Protein AF-A0A349VLD6-F1 (afdb_monomer)

Foldseek 3Di:
DWDFDDDDDDDDDDDDDPPPPPDDDDFFEFEAECDPLCPVPPHDHDPDDQVVLQVCLVVPGQAYEYEALALVRDPLVVNVVSCVVSVHYHGTYDQCNCCSPPNQDCPDPDPVSVVVSVVRVVSSVVSVVD

Sequence (130 aa):
MIAIFGHSSHSSPCCHDHALTRKPRMKSAITICLVPEAARGPFVFHEGLSASCQNAADAGFDAVEIFPPSAHEFPTKELKTLLEQTSLNLAAVGTGAGWLKRRLSLTDTDSDKRREAVQFISEIIDVADE

Structure (mmCIF, N/CA/C/O backbone):
data_AF-A0A349VLD6-F1
#
_entry.id   AF-A0A349VLD6-F1
#
loop_
_atom_site.group_PDB
_atom_site.id
_atom_site.type_symbol
_atom_site.label_atom_id
_atom_site.label_alt_id
_atom_site.label_comp_id
_atom_site.label_asym_id
_atom_site.label_entity_id
_atom_site.label_seq_id
_atom_site.pdbx_PDB_ins_code
_atom_site.Cartn_x
_atom_site.Cartn_y
_atom_site.Cartn_z
_atom_site.occupancy
_atom_site.B_iso_or_equiv
_atom_site.auth_seq_id
_atom_site.auth_comp_id
_atom_site.auth_asym_id
_atom_site.auth_atom_id
_atom_site.pdbx_PDB_model_num
ATOM 1 N N . MET A 1 1 ? -1.203 -3.588 -9.745 1.00 36.97 1 MET A N 1
ATOM 2 C CA . MET A 1 1 ? -1.932 -4.812 -9.357 1.00 36.97 1 MET A CA 1
ATOM 3 C C . MET A 1 1 ? -2.297 -4.623 -7.899 1.00 36.97 1 MET A C 1
ATOM 5 O O . MET A 1 1 ? -1.393 -4.348 -7.127 1.00 36.97 1 MET A O 1
ATOM 9 N N . ILE A 1 2 ? -3.588 -4.604 -7.574 1.00 33.16 2 ILE A N 1
ATOM 10 C CA . ILE A 1 2 ? -4.088 -4.386 -6.210 1.00 33.16 2 ILE A CA 1
ATOM 11 C C . ILE A 1 2 ? -4.305 -5.771 -5.587 1.00 33.16 2 ILE A C 1
ATOM 13 O O . ILE A 1 2 ? -5.020 -6.580 -6.177 1.00 33.16 2 ILE A O 1
ATOM 17 N N . ALA A 1 3 ? -3.656 -6.060 -4.457 1.00 33.41 3 ALA A N 1
ATOM 18 C CA . ALA A 1 3 ? -3.877 -7.280 -3.679 1.00 33.41 3 ALA A CA 1
ATOM 19 C C . ALA A 1 3 ? -4.943 -7.012 -2.603 1.00 33.41 3 ALA A C 1
ATOM 21 O O . ALA A 1 3 ? -4.871 -5.994 -1.920 1.00 33.41 3 ALA A O 1
ATOM 22 N N . ILE A 1 4 ? -5.940 -7.897 -2.492 1.00 36.97 4 ILE A N 1
ATOM 23 C CA . ILE A 1 4 ? -7.081 -7.796 -1.566 1.00 36.97 4 ILE A CA 1
ATOM 24 C C . ILE A 1 4 ? -6.983 -8.966 -0.577 1.00 36.97 4 ILE A C 1
ATOM 26 O O . ILE A 1 4 ? -6.948 -10.114 -1.019 1.00 36.97 4 ILE A O 1
ATOM 30 N N . PHE A 1 5 ? -6.983 -8.698 0.732 1.00 42.16 5 PHE A N 1
ATOM 31 C CA . PHE A 1 5 ? -6.920 -9.724 1.784 1.00 42.16 5 PHE A CA 1
ATOM 32 C C . PHE A 1 5 ? -8.239 -9.819 2.569 1.00 42.16 5 PHE A C 1
ATOM 34 O O . PHE A 1 5 ? -8.883 -8.813 2.863 1.00 42.16 5 PHE A O 1
ATOM 41 N N . GLY A 1 6 ? -8.651 -11.040 2.925 1.00 34.12 6 GLY A N 1
ATOM 42 C CA . GLY A 1 6 ? -9.815 -11.293 3.777 1.00 34.12 6 GLY A CA 1
ATOM 43 C C . GLY A 1 6 ? -9.641 -12.573 4.593 1.00 34.12 6 GLY A C 1
ATOM 44 O O . GLY A 1 6 ? -9.510 -13.649 4.020 1.00 34.12 6 GLY A O 1
ATOM 45 N N . HIS A 1 7 ? -9.666 -12.466 5.923 1.00 41.06 7 HIS A N 1
ATOM 46 C CA . HIS A 1 7 ? -9.658 -13.606 6.845 1.00 41.06 7 HIS A CA 1
ATOM 47 C C . HIS A 1 7 ? -10.998 -13.705 7.588 1.00 41.06 7 HIS A C 1
ATOM 49 O O . HIS A 1 7 ? -11.547 -12.700 8.037 1.00 41.06 7 HIS A O 1
ATOM 55 N N . SER A 1 8 ? -11.529 -14.923 7.728 1.00 38.47 8 SER A N 1
ATOM 56 C CA . SER A 1 8 ? -12.691 -15.215 8.578 1.00 38.47 8 SER A CA 1
ATOM 57 C C . SER A 1 8 ? -12.504 -16.554 9.297 1.00 38.47 8 SER A C 1
ATOM 59 O O . SER A 1 8 ? -12.142 -17.552 8.682 1.00 38.47 8 SER A O 1
ATOM 61 N N . SER A 1 9 ? -12.728 -16.565 10.612 1.00 41.12 9 SER A N 1
ATOM 62 C CA . SER A 1 9 ? -12.615 -17.734 11.495 1.00 41.12 9 SER A CA 1
ATOM 63 C C . SER A 1 9 ? -13.957 -18.014 12.180 1.00 41.12 9 SER A C 1
ATOM 65 O O . SER A 1 9 ? -14.556 -17.108 12.758 1.00 41.12 9 SER A O 1
ATOM 67 N N . HIS A 1 10 ? -14.426 -19.265 12.123 1.00 47.50 10 HIS A N 1
ATOM 68 C CA . HIS A 1 10 ? -15.719 -19.722 12.651 1.00 47.50 10 HIS A CA 1
ATOM 69 C C . HIS A 1 10 ? -15.609 -20.386 14.034 1.00 47.50 10 HIS A C 1
ATOM 71 O O . HIS A 1 10 ? -14.753 -21.239 14.248 1.00 47.50 10 HIS A O 1
ATOM 77 N N . SER A 1 11 ? -16.577 -20.107 14.915 1.00 41.47 11 SER A N 1
ATOM 78 C CA . SER A 1 11 ? -17.141 -21.077 15.874 1.00 41.47 11 SER A CA 1
ATOM 79 C C . SER A 1 11 ? -18.570 -20.664 16.302 1.00 41.47 11 SER A C 1
ATOM 81 O O . SER A 1 11 ? -18.948 -19.500 16.213 1.00 41.47 11 SER A O 1
ATOM 83 N N . SER A 1 12 ? -19.405 -21.643 16.659 1.00 49.66 12 SER A N 1
ATOM 84 C CA . SER A 1 12 ? -20.849 -21.597 17.014 1.00 49.66 12 SER A CA 1
ATOM 85 C C . SER A 1 12 ? -21.080 -22.599 18.175 1.00 49.66 12 SER A C 1
ATOM 87 O O . SER A 1 12 ? -20.174 -23.422 18.341 1.00 49.66 12 SER A O 1
ATOM 89 N N . PRO A 1 13 ? -22.214 -22.640 18.944 1.00 63.41 13 PRO A N 1
ATOM 90 C CA . PRO A 1 13 ? -23.599 -22.460 18.460 1.00 63.41 13 PRO A CA 1
ATOM 91 C C . PRO A 1 13 ? -24.712 -21.935 19.425 1.00 63.41 13 PRO A C 1
ATOM 93 O O . PRO A 1 13 ? -24.573 -21.880 20.640 1.00 63.41 13 PRO A O 1
ATOM 96 N N . CYS A 1 14 ? -25.883 -21.718 18.800 1.00 38.19 14 CYS A N 1
ATOM 97 C CA . CYS A 1 14 ? -27.271 -21.864 19.285 1.00 38.19 14 CYS A CA 1
ATOM 98 C C . CYS A 1 14 ? -27.914 -20.758 20.150 1.00 38.19 14 CYS A C 1
ATOM 100 O O . CYS A 1 14 ? -27.800 -20.772 21.367 1.00 38.19 14 CYS A O 1
ATOM 102 N N . CYS A 1 15 ? -28.720 -19.902 19.505 1.00 34.28 15 CYS A N 1
ATOM 103 C CA . CYS A 1 15 ? -30.086 -19.503 19.890 1.00 34.28 15 CYS A CA 1
ATOM 104 C C . CYS A 1 15 ? -30.755 -18.921 18.629 1.00 34.28 15 CYS A C 1
ATOM 106 O O . CYS A 1 15 ? -30.120 -18.178 17.885 1.00 34.28 15 CYS A O 1
ATOM 108 N N . HIS A 1 16 ? -31.994 -19.316 18.337 1.00 47.19 16 HIS A N 1
ATOM 109 C CA . HIS A 1 16 ? -32.712 -18.889 17.135 1.00 47.19 16 HIS A CA 1
ATOM 110 C C . HIS 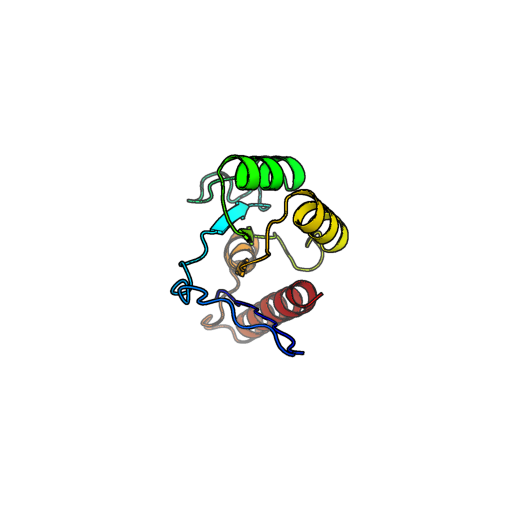A 1 16 ? -33.122 -17.418 17.255 1.00 47.19 16 HIS A C 1
ATOM 112 O O . HIS A 1 16 ? -34.073 -17.104 17.965 1.00 47.19 16 HIS A O 1
ATOM 118 N N . ASP A 1 17 ? -32.440 -16.546 16.521 1.00 45.91 17 ASP A N 1
ATOM 119 C CA . ASP A 1 17 ? -32.976 -15.254 16.116 1.00 45.91 17 ASP A CA 1
ATOM 120 C C . ASP A 1 17 ? -33.211 -15.326 14.605 1.0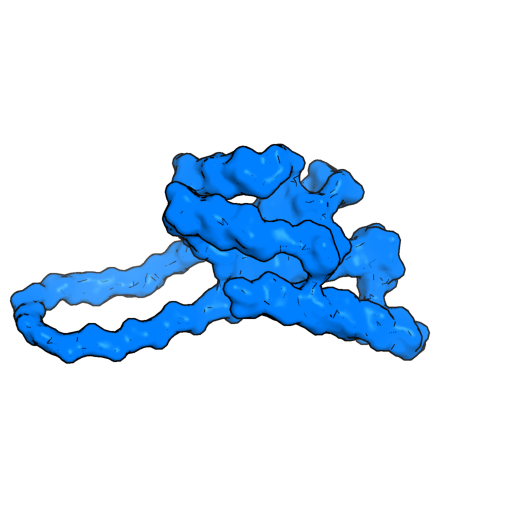0 45.91 17 ASP A C 1
ATOM 122 O O . ASP A 1 17 ? -32.356 -15.822 13.863 1.00 45.91 17 ASP A O 1
ATOM 126 N N . HIS A 1 18 ? -34.379 -14.889 14.138 1.00 45.06 18 HIS A N 1
ATOM 127 C CA . HIS A 1 18 ? -34.663 -14.740 12.709 1.00 45.06 18 HIS A CA 1
ATOM 128 C C . HIS A 1 18 ? -33.868 -13.525 12.206 1.00 45.06 18 HIS A C 1
ATOM 130 O O . HIS A 1 18 ? -34.411 -12.478 11.855 1.00 45.06 18 HIS A O 1
ATOM 136 N N . ALA A 1 19 ? -32.542 -13.656 12.206 1.00 49.66 19 ALA A N 1
ATOM 137 C CA . ALA A 1 19 ? -31.639 -12.700 11.621 1.00 49.66 19 ALA A CA 1
ATOM 138 C C . ALA A 1 19 ? -31.919 -12.717 10.124 1.00 49.66 19 ALA A C 1
ATOM 140 O O . ALA A 1 19 ? -31.536 -13.646 9.412 1.00 49.66 19 ALA A O 1
ATOM 141 N N . LEU A 1 20 ? -32.618 -11.683 9.651 1.00 52.97 20 LEU A N 1
ATOM 142 C CA . LEU A 1 20 ? -32.551 -11.245 8.266 1.00 52.97 20 LEU A CA 1
ATOM 143 C C . LEU A 1 20 ? -31.086 -11.370 7.858 1.00 52.97 20 LEU A C 1
ATOM 145 O O . LEU A 1 20 ? -30.252 -10.604 8.345 1.00 52.97 20 LEU A O 1
ATOM 149 N N . THR A 1 21 ? -30.755 -12.367 7.038 1.00 57.19 21 THR A N 1
ATOM 150 C CA . THR A 1 21 ? -29.413 -12.522 6.492 1.00 57.19 21 THR A CA 1
ATOM 151 C C . THR A 1 21 ? -29.169 -11.269 5.672 1.00 57.19 21 THR A C 1
ATOM 153 O O . THR A 1 21 ? -29.597 -11.178 4.519 1.00 57.19 21 THR A O 1
ATOM 156 N N . ARG A 1 22 ? -28.584 -10.241 6.302 1.00 59.75 22 ARG A N 1
ATOM 157 C CA . ARG A 1 22 ? -28.190 -9.012 5.633 1.00 59.75 22 ARG A CA 1
ATOM 158 C C . ARG A 1 22 ? -27.265 -9.470 4.526 1.00 59.75 22 ARG A C 1
ATOM 160 O O . ARG A 1 22 ? 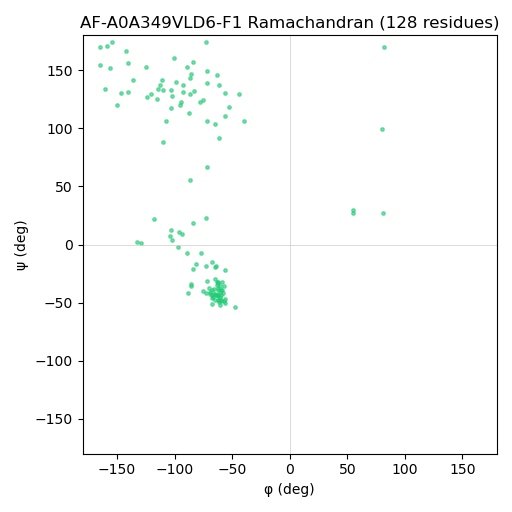-26.174 -9.967 4.792 1.00 59.75 22 ARG A O 1
ATOM 167 N N . LYS A 1 23 ? -27.738 -9.338 3.289 1.00 67.75 23 LYS A N 1
ATOM 168 C CA . LYS A 1 23 ? -26.911 -9.484 2.096 1.00 67.75 23 LYS A CA 1
ATOM 169 C C . LYS A 1 23 ? -25.604 -8.723 2.371 1.00 67.75 23 LYS A C 1
ATOM 171 O O . LYS A 1 23 ? -25.711 -7.580 2.837 1.00 67.75 23 LYS A O 1
ATOM 176 N N . PRO A 1 24 ? -24.414 -9.319 2.168 1.00 70.31 24 PRO A N 1
ATOM 177 C CA . PRO A 1 24 ? -23.165 -8.625 2.448 1.00 70.31 24 PRO A CA 1
ATOM 178 C C . PRO A 1 24 ? -23.186 -7.288 1.711 1.00 70.31 24 PRO A C 1
ATOM 180 O O . PRO A 1 24 ? -23.362 -7.256 0.491 1.00 70.31 24 PRO A O 1
ATOM 183 N N . ARG A 1 25 ? -23.123 -6.177 2.452 1.00 85.81 25 ARG A N 1
ATOM 184 C CA . ARG A 1 25 ? -23.041 -4.856 1.825 1.00 85.81 25 ARG A CA 1
ATOM 185 C C . ARG A 1 25 ? -21.644 -4.718 1.233 1.00 85.81 25 ARG A C 1
ATOM 187 O O . ARG A 1 25 ? -20.679 -5.154 1.859 1.00 85.81 25 ARG A O 1
ATOM 194 N N . MET A 1 26 ? -21.549 -4.142 0.033 1.00 93.25 26 MET A N 1
ATOM 195 C CA . MET A 1 26 ? -20.247 -3.774 -0.527 1.00 93.25 26 MET A CA 1
ATOM 196 C C . MET A 1 26 ? -19.545 -2.844 0.460 1.00 93.25 26 MET A C 1
ATOM 198 O O . MET A 1 26 ? -20.169 -1.888 0.924 1.00 93.25 26 MET A O 1
ATOM 202 N N . LYS A 1 27 ? -18.287 -3.155 0.783 1.00 95.62 27 LYS A N 1
ATOM 203 C CA . LYS A 1 27 ? -17.459 -2.338 1.669 1.00 95.62 27 LYS A CA 1
ATOM 204 C C . LYS A 1 27 ? -16.821 -1.204 0.874 1.00 95.62 27 LYS A C 1
ATOM 206 O O . LYS A 1 27 ? -16.282 -1.456 -0.205 1.00 95.62 27 LYS A O 1
ATOM 211 N N . SER A 1 28 ? -16.899 0.018 1.381 1.00 97.00 28 SER A N 1
ATOM 212 C CA . SER A 1 28 ? -16.265 1.185 0.772 1.00 97.00 28 SER A CA 1
ATOM 213 C C . SER A 1 28 ? -14.812 1.317 1.234 1.00 97.00 28 SER A C 1
ATOM 215 O O . SER A 1 28 ? -14.467 0.973 2.364 1.00 97.00 28 SER A O 1
ATOM 217 N N . ALA A 1 29 ? -13.950 1.826 0.354 1.00 97.19 29 ALA A N 1
ATOM 218 C CA . ALA A 1 29 ? -12.566 2.137 0.683 1.00 97.19 29 ALA A CA 1
ATOM 219 C C . ALA A 1 29 ? -12.124 3.440 0.016 1.00 97.19 29 ALA A C 1
ATOM 221 O O . ALA A 1 29 ? -12.681 3.836 -1.011 1.00 97.19 29 ALA A O 1
ATOM 222 N N . ILE A 1 30 ? -11.115 4.081 0.599 1.00 96.06 30 ILE A N 1
ATOM 223 C CA . ILE A 1 30 ? -10.532 5.327 0.100 1.00 96.06 30 ILE A CA 1
ATOM 224 C C . ILE A 1 30 ? -9.005 5.281 0.152 1.00 96.06 30 ILE A C 1
ATOM 226 O O . ILE A 1 30 ? -8.421 4.731 1.085 1.00 96.06 30 ILE A O 1
ATOM 230 N N . THR A 1 31 ? -8.352 5.848 -0.862 1.00 95.25 31 THR A N 1
ATOM 231 C CA . THR A 1 31 ? -6.894 5.792 -0.996 1.00 95.25 31 THR A CA 1
ATOM 232 C C . THR A 1 31 ? -6.196 6.918 -0.232 1.00 95.25 31 THR A C 1
ATOM 234 O O . THR A 1 31 ? -6.496 8.100 -0.431 1.00 95.25 31 THR A O 1
ATOM 237 N N . ILE A 1 32 ? -5.206 6.540 0.578 1.00 95.25 32 ILE A N 1
ATOM 238 C CA . ILE A 1 32 ? -4.257 7.419 1.264 1.00 95.25 32 ILE A CA 1
ATOM 239 C C . ILE A 1 32 ? -2.926 7.357 0.515 1.00 95.25 32 ILE A C 1
ATOM 241 O O . ILE A 1 32 ? -2.294 6.301 0.421 1.00 95.25 32 ILE A O 1
ATOM 245 N N . CYS A 1 33 ? -2.495 8.494 -0.026 1.00 94.19 33 CYS A N 1
ATOM 246 C CA . CYS A 1 33 ? -1.245 8.601 -0.761 1.00 94.19 33 CYS A CA 1
ATOM 247 C C . CYS A 1 33 ? -0.114 9.086 0.146 1.00 94.19 33 CYS A C 1
ATOM 249 O O . CYS A 1 33 ? -0.162 10.192 0.676 1.00 94.19 33 CYS A O 1
ATOM 251 N N . LEU A 1 34 ? 0.933 8.267 0.281 1.00 92.75 34 LEU A N 1
ATOM 252 C CA . LEU A 1 34 ? 2.144 8.591 1.044 1.00 92.75 34 LEU A CA 1
ATOM 253 C C . LEU A 1 34 ? 3.320 8.981 0.132 1.00 92.75 34 LEU A C 1
ATOM 255 O O . LEU A 1 34 ? 4.465 9.039 0.572 1.00 92.75 34 LEU A O 1
ATOM 259 N N . VAL A 1 35 ? 3.051 9.221 -1.155 1.00 90.00 35 VAL A N 1
ATOM 260 C CA . VAL A 1 35 ? 4.049 9.581 -2.170 1.00 90.00 35 VAL A CA 1
ATOM 261 C C . VAL A 1 35 ? 3.895 11.064 -2.524 1.00 90.00 35 VAL A C 1
ATOM 263 O O . VAL A 1 35 ? 2.946 11.413 -3.230 1.00 90.00 35 VAL A O 1
ATOM 266 N N . PRO A 1 36 ? 4.808 11.953 -2.087 1.00 84.75 36 PRO A N 1
ATOM 267 C CA . PRO A 1 36 ? 4.711 13.390 -2.359 1.00 84.75 36 PRO A CA 1
ATOM 268 C C . PRO A 1 36 ? 4.649 13.737 -3.853 1.00 84.75 36 PRO A C 1
ATOM 270 O O . PRO A 1 36 ? 3.924 14.642 -4.263 1.00 84.75 36 PRO A O 1
ATOM 273 N N . GLU A 1 37 ? 5.355 12.988 -4.702 1.00 82.44 37 GLU A N 1
ATOM 274 C CA . GLU A 1 37 ? 5.367 13.171 -6.159 1.00 8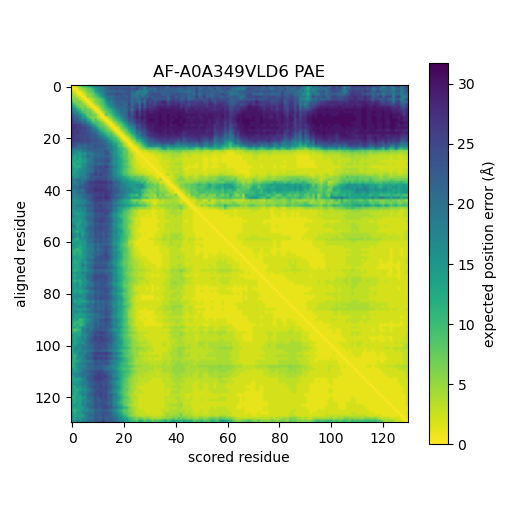2.44 37 GLU A CA 1
ATOM 275 C C . GLU A 1 37 ? 3.994 12.904 -6.799 1.00 82.44 37 GLU A C 1
ATOM 277 O O . GLU A 1 37 ? 3.716 13.363 -7.908 1.00 82.44 37 GLU A O 1
ATOM 282 N N . ALA A 1 38 ? 3.121 12.184 -6.092 1.00 81.19 38 ALA A N 1
ATOM 283 C CA . ALA A 1 38 ? 1.762 11.874 -6.503 1.00 81.19 38 ALA A CA 1
ATOM 284 C C . ALA A 1 38 ? 0.712 12.835 -5.916 1.00 81.19 38 ALA A C 1
ATOM 286 O O . ALA A 1 38 ? -0.481 12.597 -6.102 1.00 81.19 38 ALA A O 1
ATOM 287 N N . ALA A 1 39 ? 1.120 13.953 -5.299 1.00 71.38 39 ALA A N 1
ATOM 288 C CA . ALA A 1 39 ? 0.215 14.943 -4.699 1.00 71.38 39 ALA A CA 1
ATOM 289 C C . ALA A 1 39 ? -0.831 15.529 -5.670 1.00 71.38 39 ALA A C 1
ATOM 291 O O . ALA A 1 39 ? -1.866 16.037 -5.255 1.00 71.38 39 ALA A O 1
ATOM 292 N N . ARG A 1 40 ? -0.571 15.461 -6.983 1.00 71.62 40 ARG A N 1
ATOM 293 C CA . ARG A 1 40 ? -1.500 15.891 -8.047 1.00 71.62 40 ARG A CA 1
ATOM 294 C C . ARG A 1 40 ? -2.224 14.735 -8.744 1.00 71.62 40 ARG A C 1
ATOM 296 O O . ARG A 1 40 ? -2.908 14.961 -9.740 1.00 71.62 40 ARG A O 1
ATOM 303 N N . GLY A 1 41 ? -2.009 13.505 -8.286 1.00 70.12 41 GLY A N 1
ATOM 304 C CA . GLY A 1 41 ? -2.685 12.316 -8.790 1.00 70.12 41 GLY A CA 1
ATOM 305 C C . GLY A 1 41 ? -4.150 12.259 -8.344 1.00 70.12 41 GLY A C 1
ATOM 306 O O . GLY A 1 41 ? -4.577 13.071 -7.526 1.00 70.12 41 GLY A O 1
ATOM 307 N N . PRO A 1 42 ? -4.931 11.283 -8.834 1.00 71.81 42 PRO A N 1
ATOM 308 C CA . PRO A 1 42 ? -6.350 11.124 -8.497 1.00 71.81 42 PRO A CA 1
ATOM 309 C C . PRO A 1 42 ? -6.590 10.604 -7.061 1.00 71.81 42 PRO A C 1
ATOM 311 O O . PRO A 1 42 ? -7.627 10.008 -6.785 1.00 71.81 42 PRO A O 1
ATOM 314 N N . PHE A 1 43 ? -5.625 10.783 -6.156 1.00 73.94 43 PHE A N 1
ATOM 315 C CA . PHE A 1 43 ? -5.686 10.314 -4.775 1.00 73.94 43 PHE A CA 1
ATOM 316 C C . PHE A 1 43 ? -6.383 11.345 -3.889 1.00 73.94 43 PHE A C 1
ATOM 318 O O . PHE A 1 43 ? -6.200 12.549 -4.083 1.00 73.94 43 PHE A O 1
ATOM 325 N N . VAL A 1 44 ? -7.165 10.871 -2.916 1.00 74.31 44 VAL A N 1
ATOM 326 C CA . VAL A 1 44 ? -8.070 11.731 -2.139 1.00 74.31 44 VAL A CA 1
ATOM 327 C C . VAL A 1 44 ? -7.387 12.328 -0.910 1.00 74.31 44 VAL A C 1
ATOM 329 O O . VAL A 1 44 ? -7.560 13.515 -0.650 1.00 74.31 44 VAL A O 1
ATOM 332 N N . PHE A 1 45 ? -6.575 11.548 -0.188 1.00 85.62 45 PHE A N 1
ATOM 333 C CA . PHE A 1 45 ? -5.879 12.032 1.005 1.00 85.62 45 PHE A CA 1
ATOM 334 C C . PHE A 1 45 ? -4.357 12.076 0.840 1.00 85.62 45 PHE A C 1
ATOM 336 O O . PHE A 1 45 ? -3.743 11.107 0.390 1.00 85.62 45 PHE A O 1
ATOM 343 N N . HIS A 1 46 ? -3.771 13.205 1.256 1.00 84.56 46 HIS A N 1
ATOM 344 C CA . HIS A 1 46 ? -2.330 13.507 1.193 1.00 84.56 46 HIS A CA 1
ATOM 345 C C . HIS A 1 46 ? -1.779 14.080 2.512 1.00 84.56 46 HIS A C 1
ATOM 347 O O . HIS A 1 46 ? -0.605 14.427 2.594 1.00 84.56 46 HIS A O 1
ATOM 353 N N . 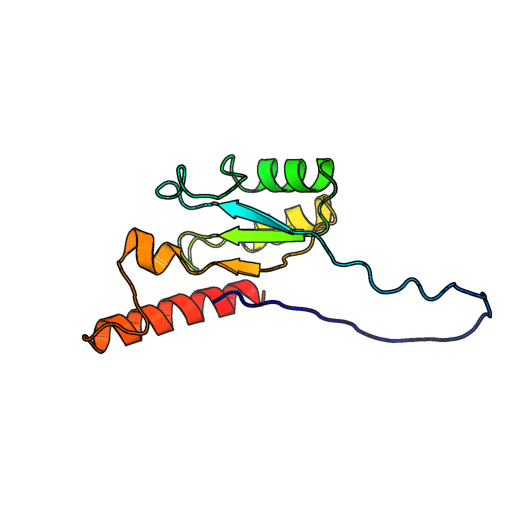GLU A 1 47 ? -2.608 14.192 3.555 1.00 80.81 47 GLU A N 1
ATOM 354 C CA . GLU A 1 47 ? -2.298 14.887 4.821 1.00 80.81 47 GLU A CA 1
ATOM 355 C C . GLU A 1 47 ? -1.520 14.011 5.826 1.00 80.81 47 GLU A C 1
ATOM 357 O O . GLU A 1 47 ? -1.477 14.292 7.022 1.00 80.81 47 GLU A O 1
ATOM 362 N N . GLY A 1 48 ? -0.899 12.929 5.347 1.00 89.06 48 GLY A N 1
ATOM 363 C CA . GLY A 1 48 ? -0.246 11.921 6.183 1.00 89.06 48 GLY A CA 1
ATOM 364 C C . GLY A 1 48 ? -1.220 10.888 6.752 1.00 89.06 48 GLY A C 1
ATOM 365 O O . GLY A 1 48 ? -2.438 11.009 6.630 1.00 89.06 48 GLY A O 1
ATOM 366 N N . LEU A 1 49 ? -0.679 9.826 7.348 1.00 94.62 49 LEU A N 1
ATOM 367 C CA . LEU A 1 49 ? -1.445 8.614 7.642 1.00 94.62 49 LEU A CA 1
ATOM 368 C C . LEU A 1 49 ? -2.532 8.822 8.707 1.00 94.62 49 LEU A C 1
ATOM 370 O O . LEU A 1 49 ? -3.692 8.506 8.462 1.00 94.62 49 LEU A O 1
ATOM 374 N N . SER A 1 50 ? -2.173 9.392 9.861 1.00 96.25 50 SER A N 1
ATOM 375 C CA . SER A 1 50 ? -3.095 9.565 10.992 1.00 96.25 50 SER A CA 1
ATOM 376 C C . SER A 1 50 ? -4.316 10.429 10.652 1.00 96.25 50 SER A C 1
ATOM 378 O O . SER A 1 50 ? -5.448 9.974 10.823 1.00 96.25 50 SER A O 1
ATOM 380 N N . ALA A 1 51 ? -4.101 11.631 10.101 1.00 95.94 51 ALA A N 1
ATOM 381 C CA . ALA A 1 51 ? -5.190 12.525 9.701 1.00 95.94 51 ALA A CA 1
ATOM 382 C C . ALA A 1 51 ? -6.082 11.884 8.628 1.00 95.94 51 ALA A C 1
ATOM 384 O O . ALA A 1 51 ? -7.305 11.951 8.708 1.00 95.94 51 ALA A O 1
ATOM 385 N N . SER A 1 52 ? -5.478 11.187 7.662 1.00 96.38 52 SER A N 1
ATOM 386 C CA . SER A 1 52 ? -6.221 10.530 6.586 1.00 96.38 52 SER A CA 1
ATOM 387 C C . SER A 1 52 ? -7.078 9.360 7.082 1.00 96.38 52 SER A C 1
ATOM 389 O O . SER A 1 52 ? -8.211 9.211 6.628 1.00 96.38 52 SER A O 1
ATOM 391 N N . CYS A 1 53 ? -6.586 8.554 8.032 1.00 97.75 53 CYS A N 1
ATOM 392 C CA . CYS A 1 53 ? -7.383 7.501 8.669 1.00 97.75 53 CYS A CA 1
ATOM 393 C C . CYS A 1 53 ? -8.556 8.091 9.462 1.00 97.75 53 CYS A C 1
ATOM 395 O O . CYS A 1 53 ? -9.677 7.602 9.338 1.00 97.75 53 CYS A O 1
ATOM 397 N N . GLN A 1 54 ? -8.333 9.167 10.224 1.00 97.88 54 GLN A N 1
ATOM 398 C CA . GLN A 1 54 ? -9.419 9.830 10.950 1.00 97.88 54 GLN A CA 1
ATOM 399 C C . GLN A 1 54 ? -10.478 10.380 9.986 1.00 97.88 54 GLN A C 1
ATOM 401 O O . GLN A 1 54 ? -11.659 10.082 10.137 1.00 97.88 54 GLN A O 1
ATOM 406 N N . ASN A 1 55 ? -10.053 11.086 8.934 1.00 96.94 55 ASN A N 1
ATOM 407 C CA . ASN A 1 55 ? -10.951 11.620 7.911 1.00 96.94 55 ASN A CA 1
ATOM 408 C C . ASN A 1 55 ? -11.749 10.509 7.201 1.00 96.94 55 ASN A C 1
ATOM 410 O O . ASN A 1 55 ? -12.930 10.689 6.904 1.00 96.94 55 ASN A O 1
ATOM 414 N N . ALA A 1 56 ? -11.128 9.356 6.925 1.00 97.44 56 ALA A N 1
ATOM 415 C CA . ALA A 1 56 ? -11.806 8.211 6.320 1.00 97.44 56 ALA A CA 1
ATOM 416 C C . ALA A 1 56 ? -12.884 7.621 7.247 1.00 97.44 56 ALA A C 1
ATOM 418 O O . ALA A 1 56 ? -13.990 7.321 6.790 1.00 97.44 56 ALA A O 1
ATOM 419 N N . ALA A 1 57 ? -12.587 7.492 8.541 1.00 97.81 57 ALA A N 1
ATOM 420 C CA . ALA A 1 57 ? -13.543 7.009 9.531 1.00 97.81 57 ALA A CA 1
ATOM 421 C C . ALA A 1 57 ? -14.709 7.987 9.726 1.00 97.81 57 ALA A C 1
ATOM 423 O O . ALA A 1 57 ? -15.868 7.574 9.684 1.00 97.81 57 ALA A O 1
ATOM 424 N N . ASP A 1 58 ? -14.417 9.285 9.841 1.00 97.44 58 ASP A N 1
ATOM 425 C CA . ASP A 1 58 ? -15.427 10.339 9.986 1.00 97.44 58 ASP A CA 1
ATOM 426 C C . ASP A 1 58 ? -16.357 10.416 8.762 1.00 97.44 58 ASP A C 1
ATOM 428 O O . ASP A 1 58 ? -17.553 10.683 8.890 1.00 97.44 58 ASP A O 1
ATOM 432 N N . ALA A 1 59 ? -15.828 10.126 7.569 1.00 96.81 59 ALA A N 1
ATOM 433 C CA . ALA A 1 59 ? -16.600 10.030 6.330 1.00 96.81 59 ALA A CA 1
ATOM 434 C C . ALA A 1 59 ? -17.402 8.716 6.191 1.00 96.81 59 ALA A C 1
ATOM 436 O O . ALA A 1 59 ? -18.210 8.592 5.267 1.00 96.81 59 ALA A O 1
ATOM 437 N N . GLY A 1 60 ? -17.211 7.746 7.091 1.00 96.94 60 GLY A N 1
ATOM 438 C CA . GLY A 1 60 ? -17.951 6.483 7.118 1.00 96.94 60 GLY A CA 1
ATOM 439 C C . GLY A 1 60 ? -17.444 5.415 6.146 1.00 96.94 60 GLY A C 1
ATOM 440 O O . GLY A 1 60 ? -18.240 4.583 5.699 1.00 96.94 60 GLY A O 1
ATOM 441 N N . PHE A 1 61 ? -16.156 5.433 5.787 1.00 97.62 61 PHE A N 1
ATOM 442 C CA . PHE A 1 61 ? -15.550 4.346 5.014 1.00 97.62 61 PHE A CA 1
ATOM 443 C C . P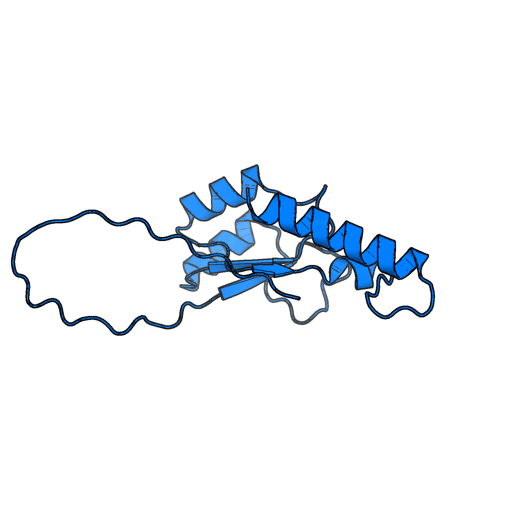HE A 1 61 ? -15.368 3.078 5.857 1.00 97.62 61 PHE A C 1
ATOM 445 O O . PHE A 1 61 ? -15.130 3.148 7.058 1.00 97.62 61 PHE A O 1
ATOM 452 N N . ASP A 1 62 ? -15.442 1.906 5.218 1.00 98.00 62 ASP A N 1
ATOM 453 C CA . ASP A 1 62 ? -15.179 0.623 5.888 1.00 98.00 62 ASP A CA 1
ATOM 454 C C . ASP A 1 62 ? -13.675 0.280 5.935 1.00 98.00 62 ASP A C 1
ATOM 456 O O . ASP A 1 62 ? -13.240 -0.585 6.709 1.00 98.00 62 ASP A O 1
ATOM 460 N N . ALA A 1 63 ? -12.884 0.882 5.042 1.00 97.94 63 ALA A N 1
ATOM 461 C CA . ALA A 1 63 ? -11.482 0.553 4.833 1.00 97.94 63 ALA A CA 1
ATOM 462 C C . ALA A 1 63 ? -10.687 1.680 4.154 1.00 97.94 63 ALA A C 1
ATOM 464 O O . ALA A 1 63 ? -11.244 2.641 3.623 1.00 97.94 63 ALA A O 1
ATOM 465 N N . VAL A 1 64 ? -9.368 1.512 4.107 1.00 97.50 64 VAL A N 1
ATOM 466 C CA . VAL A 1 64 ? -8.439 2.364 3.354 1.00 97.50 64 VAL A CA 1
ATOM 467 C C . VAL A 1 64 ? -7.584 1.537 2.398 1.00 97.50 64 VAL A C 1
ATOM 469 O O . VAL A 1 64 ? -7.318 0.357 2.629 1.00 97.50 64 VAL A O 1
ATOM 472 N N . GLU A 1 65 ? -7.145 2.166 1.315 1.00 96.62 65 GLU A N 1
ATOM 473 C CA . GLU A 1 65 ? -6.048 1.697 0.468 1.00 96.62 65 GLU A CA 1
ATOM 474 C C . GLU A 1 65 ? -4.808 2.535 0.780 1.00 96.62 65 GLU A C 1
ATOM 476 O O . GLU A 1 65 ? -4.889 3.763 0.810 1.00 96.62 65 GLU A O 1
ATOM 481 N N . ILE A 1 66 ? -3.654 1.898 0.975 1.00 96.12 66 ILE A N 1
ATOM 482 C CA . ILE A 1 66 ? -2.394 2.610 1.212 1.00 96.12 66 ILE A CA 1
ATOM 483 C C . ILE A 1 66 ? -1.557 2.606 -0.061 1.00 96.12 66 ILE A C 1
ATOM 485 O O . ILE A 1 66 ? -1.285 1.556 -0.639 1.00 96.12 66 ILE A O 1
ATOM 489 N N . PHE A 1 67 ? -1.106 3.782 -0.488 1.00 94.81 67 PHE A N 1
ATOM 490 C CA . PHE A 1 67 ? -0.170 3.936 -1.597 1.00 94.81 67 PHE A CA 1
ATOM 491 C C . PHE A 1 67 ? 1.200 4.394 -1.062 1.00 94.81 67 PHE A C 1
ATOM 493 O O . PHE A 1 67 ? 1.433 5.602 -0.932 1.00 94.81 67 PHE A O 1
ATOM 500 N N . PRO A 1 68 ? 2.089 3.452 -0.689 1.00 95.06 68 PRO A N 1
ATOM 501 C CA . PRO A 1 68 ? 3.392 3.753 -0.107 1.00 95.06 68 PRO A CA 1
ATOM 502 C C . PRO A 1 68 ? 4.466 4.050 -1.170 1.00 95.06 68 PRO A C 1
ATOM 504 O O . PRO A 1 68 ? 4.371 3.576 -2.305 1.00 95.06 68 PRO A O 1
ATOM 507 N N . PRO A 1 69 ? 5.538 4.778 -0.811 1.00 94.75 69 PRO A N 1
ATOM 508 C CA . PRO A 1 69 ? 6.670 5.008 -1.709 1.00 94.75 69 PRO A CA 1
ATOM 509 C C . PRO A 1 69 ? 7.550 3.766 -1.929 1.00 94.75 69 PRO A C 1
ATOM 511 O O . PRO A 1 69 ? 8.123 3.619 -3.012 1.00 94.75 69 PRO A O 1
ATOM 514 N N . SER A 1 70 ? 7.663 2.886 -0.932 1.00 96.50 70 SER A N 1
ATOM 515 C CA . SER A 1 70 ? 8.394 1.613 -0.976 1.00 96.50 70 SER A CA 1
ATOM 516 C C . SER A 1 70 ? 7.993 0.723 0.209 1.00 96.50 70 SER A C 1
ATOM 518 O O . SER A 1 70 ? 7.326 1.198 1.127 1.00 96.50 70 SER A O 1
ATOM 520 N N . ALA A 1 71 ? 8.410 -0.547 0.210 1.00 96.81 71 ALA A N 1
ATOM 521 C CA . ALA A 1 71 ? 8.176 -1.459 1.334 1.00 96.81 71 ALA A CA 1
ATOM 522 C C . ALA A 1 71 ? 8.926 -1.026 2.603 1.00 96.81 71 ALA A C 1
ATOM 524 O O . ALA A 1 71 ? 8.377 -1.062 3.696 1.00 96.81 71 ALA A O 1
ATOM 525 N N . HIS A 1 72 ? 10.155 -0.527 2.450 1.00 96.19 72 HIS A N 1
ATOM 526 C CA . HIS A 1 72 ? 10.954 -0.000 3.562 1.00 96.19 72 HIS A CA 1
ATOM 527 C C . HIS A 1 72 ? 10.299 1.215 4.241 1.00 96.19 72 HIS A C 1
ATOM 529 O O . HIS A 1 72 ? 10.470 1.445 5.434 1.00 96.19 72 HIS A O 1
ATOM 535 N N . GLU A 1 73 ? 9.566 2.017 3.475 1.00 95.00 73 GLU A N 1
ATOM 536 C CA . GLU A 1 73 ? 8.847 3.194 3.966 1.00 95.00 73 GLU A CA 1
ATOM 537 C C . GLU A 1 73 ? 7.381 2.873 4.322 1.00 95.00 73 GLU A C 1
ATOM 539 O O . GLU A 1 73 ? 6.597 3.790 4.575 1.00 95.00 73 GLU A O 1
ATOM 544 N N . PHE A 1 74 ? 6.984 1.594 4.325 1.00 96.12 74 PHE A N 1
ATOM 545 C CA . PHE A 1 74 ? 5.632 1.185 4.690 1.00 96.12 74 PHE A CA 1
ATOM 546 C C . PHE A 1 74 ? 5.438 1.265 6.217 1.00 96.12 74 PHE A C 1
ATOM 548 O O . PHE A 1 74 ? 6.200 0.662 6.975 1.00 96.12 74 PHE A O 1
ATOM 555 N N . PRO A 1 75 ? 4.429 2.000 6.714 1.00 94.94 75 PRO A N 1
ATOM 556 C CA . PRO A 1 75 ? 4.296 2.297 8.139 1.00 94.94 75 PRO A CA 1
ATOM 557 C C . PRO A 1 75 ? 3.543 1.196 8.912 1.00 94.94 75 PRO A C 1
ATOM 559 O O . PRO A 1 75 ? 2.564 1.497 9.589 1.00 94.94 75 PRO A O 1
ATOM 562 N N . THR A 1 76 ? 3.977 -0.072 8.854 1.00 95.38 76 THR A N 1
ATOM 563 C CA . THR A 1 76 ? 3.218 -1.240 9.373 1.00 95.38 76 THR A CA 1
ATOM 564 C C . THR A 1 76 ? 2.662 -1.040 10.790 1.00 95.38 76 THR A C 1
ATOM 566 O O . THR A 1 76 ? 1.464 -1.180 11.032 1.00 95.38 76 THR A O 1
ATOM 569 N N . LYS A 1 77 ? 3.523 -0.669 11.750 1.00 95.81 77 LYS A N 1
ATOM 570 C CA . LYS A 1 77 ? 3.140 -0.545 13.171 1.00 95.81 77 LYS A CA 1
ATOM 571 C C . LYS A 1 77 ? 2.159 0.599 13.425 1.00 95.81 77 LYS A C 1
ATOM 573 O O . LYS A 1 77 ? 1.210 0.447 14.196 1.00 95.81 77 LYS A O 1
ATOM 578 N N . GLU A 1 78 ? 2.414 1.748 12.804 1.00 96.75 78 GLU A N 1
ATOM 579 C CA . GLU A 1 78 ? 1.554 2.926 12.923 1.00 96.75 78 GLU A CA 1
ATOM 580 C C . GLU A 1 78 ? 0.201 2.659 12.257 1.00 96.75 78 GLU A C 1
ATOM 582 O O . GLU A 1 78 ? -0.836 2.883 12.875 1.00 96.75 78 GLU A O 1
ATOM 587 N N . LEU A 1 79 ? 0.211 2.091 11.046 1.00 97.38 79 LEU A N 1
ATOM 588 C CA . LEU A 1 79 ? -0.988 1.726 10.302 1.00 97.38 79 LEU A CA 1
ATOM 589 C C . LEU A 1 79 ? -1.877 0.787 11.113 1.00 97.38 79 LEU A C 1
ATOM 591 O O . LEU A 1 79 ? -3.051 1.085 11.293 1.00 97.38 79 LEU A O 1
ATOM 595 N N . LYS A 1 80 ? -1.319 -0.297 11.661 1.00 97.12 80 LYS A N 1
ATOM 596 C CA . LYS A 1 80 ? -2.076 -1.246 12.486 1.00 97.12 80 LYS A CA 1
ATOM 597 C C . LYS A 1 80 ? -2.765 -0.562 13.668 1.00 97.12 80 LYS A C 1
ATOM 599 O O . LYS A 1 80 ? -3.960 -0.747 13.877 1.00 97.12 80 LYS A O 1
ATOM 604 N N . THR A 1 81 ? -2.027 0.291 14.379 1.00 98.06 81 THR A N 1
ATOM 605 C CA . THR A 1 81 ? -2.555 1.055 15.519 1.00 98.06 81 THR A CA 1
ATOM 606 C C . THR A 1 81 ? -3.704 1.973 15.092 1.00 98.06 81 THR A C 1
ATOM 608 O O . THR A 1 81 ? -4.743 2.019 15.748 1.00 98.06 81 THR A O 1
ATOM 611 N N . LEU A 1 82 ? -3.547 2.691 13.977 1.00 98.19 82 LEU A N 1
ATOM 612 C CA . LEU A 1 82 ? -4.557 3.622 13.474 1.00 98.19 82 LEU A CA 1
ATOM 613 C C . LEU A 1 82 ? -5.807 2.902 12.963 1.00 98.19 82 LEU A C 1
ATOM 615 O O . LEU A 1 82 ? -6.914 3.361 13.234 1.00 98.19 82 LEU A O 1
ATOM 619 N N . LEU A 1 83 ? -5.654 1.780 12.255 1.00 98.12 83 LEU A N 1
ATOM 620 C CA . LEU A 1 83 ? -6.775 0.961 11.783 1.00 98.12 83 LEU A CA 1
ATOM 621 C C . LEU A 1 83 ? -7.619 0.451 12.958 1.00 98.12 83 LEU A C 1
ATOM 623 O O . LEU A 1 83 ? -8.842 0.571 12.931 1.00 98.12 83 LEU A O 1
ATOM 627 N N . GLU A 1 84 ? -6.973 -0.024 14.027 1.00 98.00 84 GLU A N 1
ATOM 628 C CA . GLU A 1 84 ? -7.652 -0.437 15.261 1.00 98.00 84 GLU A CA 1
ATOM 629 C C . GLU A 1 84 ? -8.394 0.734 15.926 1.00 98.00 84 GLU A C 1
ATOM 631 O O . GLU A 1 84 ? -9.574 0.612 16.258 1.00 98.00 84 GLU A O 1
ATOM 636 N N . GLN A 1 85 ? -7.741 1.891 16.074 1.00 98.19 85 GLN A N 1
ATOM 637 C CA . GLN A 1 85 ? -8.333 3.085 16.695 1.00 98.19 85 GLN A CA 1
ATOM 638 C C . GLN A 1 85 ? -9.534 3.640 15.921 1.00 98.19 85 GLN A C 1
ATOM 640 O O . GLN A 1 85 ? -10.483 4.139 16.522 1.00 98.19 85 GLN A O 1
ATOM 645 N N . THR A 1 86 ? -9.497 3.549 14.593 1.00 98.06 86 THR A N 1
ATOM 646 C CA . THR A 1 86 ? -10.524 4.100 13.697 1.00 98.06 86 THR A CA 1
ATOM 647 C C . THR A 1 86 ? -11.559 3.067 13.253 1.00 98.06 86 THR A C 1
ATOM 649 O O . THR A 1 86 ? -12.512 3.415 12.560 1.00 98.06 86 THR A O 1
ATOM 652 N N . SER A 1 87 ? -11.408 1.801 13.663 1.00 97.81 87 SER A N 1
ATOM 653 C CA . SER A 1 87 ? -12.229 0.669 13.200 1.00 97.81 87 SER A CA 1
ATOM 654 C C . SER A 1 87 ? -12.246 0.494 11.671 1.00 97.81 87 SER A C 1
ATOM 656 O O . SER A 1 87 ? -13.204 -0.045 11.111 1.00 97.81 87 SER A O 1
ATOM 658 N N . LEU A 1 88 ? -11.184 0.937 10.994 1.00 98.25 88 LEU A N 1
ATOM 659 C CA . LEU A 1 88 ? -10.985 0.779 9.555 1.00 98.25 88 LEU A CA 1
ATOM 660 C C . LEU A 1 88 ? -10.265 -0.538 9.248 1.00 98.25 88 LEU A C 1
ATOM 662 O O . LEU A 1 88 ? -9.471 -1.036 10.040 1.00 98.25 88 LEU A O 1
ATOM 666 N N . ASN A 1 89 ? -10.495 -1.083 8.054 1.00 97.69 89 ASN A N 1
ATOM 667 C CA . ASN A 1 89 ? -9.706 -2.197 7.521 1.00 97.69 89 ASN A CA 1
ATOM 668 C C . ASN A 1 89 ? -8.662 -1.708 6.504 1.00 97.69 89 ASN A C 1
ATOM 670 O O . ASN A 1 89 ? -8.827 -0.655 5.890 1.00 97.69 89 ASN A O 1
ATOM 674 N N . LEU A 1 90 ? -7.630 -2.512 6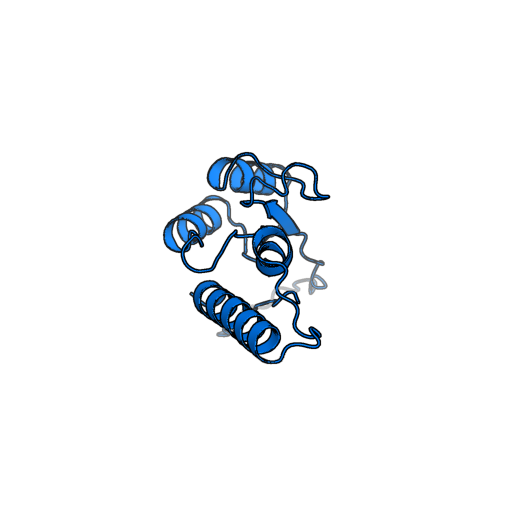.249 1.00 97.50 90 LEU A N 1
ATOM 675 C CA . LEU A 1 90 ? -6.777 -2.349 5.071 1.00 97.50 90 LEU A CA 1
ATOM 676 C C . LEU A 1 90 ? -7.392 -3.127 3.902 1.00 97.50 90 LEU A C 1
ATOM 678 O O . LEU A 1 90 ? -7.467 -4.352 3.942 1.00 97.50 90 LEU A O 1
ATOM 682 N N . ALA A 1 91 ? -7.864 -2.429 2.870 1.00 97.25 91 ALA A N 1
ATOM 683 C CA . ALA A 1 91 ? -8.453 -3.069 1.692 1.00 97.25 91 ALA A CA 1
ATOM 684 C C . ALA A 1 91 ? -7.401 -3.468 0.650 1.00 97.25 91 ALA A C 1
ATOM 686 O O . ALA A 1 91 ? -7.594 -4.448 -0.071 1.00 97.25 91 ALA A O 1
ATOM 687 N N . ALA A 1 92 ? -6.337 -2.669 0.534 1.00 96.88 92 ALA A N 1
ATOM 688 C CA . ALA A 1 92 ? -5.369 -2.762 -0.548 1.00 96.88 92 ALA A CA 1
ATOM 689 C C . ALA A 1 92 ? -4.072 -1.999 -0.247 1.00 96.88 92 ALA A C 1
ATOM 691 O O . ALA A 1 92 ? -4.082 -0.985 0.455 1.00 96.88 92 ALA A O 1
ATOM 692 N N . VAL A 1 93 ? -2.978 -2.440 -0.874 1.00 97.25 93 VAL A N 1
ATOM 693 C CA . VAL A 1 93 ? -1.717 -1.690 -0.957 1.00 97.25 93 VAL A CA 1
ATOM 694 C C . VAL A 1 93 ? -1.322 -1.509 -2.424 1.00 97.25 93 VAL A C 1
ATOM 696 O O . VAL A 1 93 ? -1.281 -2.467 -3.200 1.00 97.25 93 VAL A O 1
ATOM 699 N N . GLY A 1 94 ? -1.066 -0.266 -2.829 1.00 94.88 94 GLY A N 1
ATOM 700 C CA . GLY A 1 94 ? -0.760 0.093 -4.211 1.00 94.88 94 GLY A CA 1
ATOM 701 C C . GLY A 1 94 ? 0.741 0.110 -4.518 1.00 94.88 94 GLY A C 1
ATOM 702 O O . GLY A 1 94 ? 1.538 0.664 -3.776 1.00 94.88 94 GLY A O 1
ATOM 703 N N . THR A 1 95 ? 1.145 -0.435 -5.669 1.00 96.19 95 THR A N 1
ATOM 704 C CA . THR A 1 95 ? 2.566 -0.554 -6.077 1.00 96.19 95 THR A CA 1
ATOM 705 C C . THR A 1 95 ? 3.012 0.459 -7.137 1.00 96.19 95 THR A C 1
ATOM 707 O O . THR A 1 95 ? 4.126 0.394 -7.658 1.00 96.19 95 THR A O 1
ATOM 710 N N . GLY A 1 96 ? 2.157 1.426 -7.483 1.00 92.88 96 GLY A N 1
ATOM 711 C CA . GLY A 1 96 ? 2.422 2.386 -8.564 1.00 92.88 96 GLY A CA 1
ATOM 712 C C . GLY A 1 96 ? 3.617 3.316 -8.315 1.00 92.88 96 GLY A C 1
ATOM 713 O O . GLY A 1 96 ? 4.171 3.864 -9.271 1.00 92.88 96 GLY A O 1
ATOM 714 N N . ALA A 1 97 ? 4.062 3.463 -7.064 1.00 93.62 97 ALA A N 1
ATOM 715 C CA . ALA A 1 97 ? 5.236 4.258 -6.714 1.00 93.62 97 ALA A CA 1
ATOM 716 C C . ALA A 1 97 ? 6.515 3.771 -7.417 1.00 93.62 97 ALA A C 1
ATOM 718 O O . ALA A 1 97 ? 7.342 4.593 -7.816 1.00 93.62 97 ALA A O 1
ATOM 719 N N . GLY A 1 98 ? 6.640 2.462 -7.672 1.00 94.88 98 GLY A N 1
ATOM 720 C CA . GLY A 1 98 ? 7.758 1.900 -8.434 1.00 94.88 98 GLY A CA 1
ATOM 721 C C . GLY A 1 98 ? 7.864 2.493 -9.844 1.00 94.88 98 GLY A C 1
ATOM 722 O O . GLY A 1 98 ? 8.957 2.823 -10.310 1.00 94.88 98 GLY A O 1
ATOM 723 N N . TRP A 1 99 ? 6.729 2.729 -10.510 1.00 94.56 99 TRP A N 1
ATOM 724 C CA . TRP A 1 99 ? 6.717 3.398 -11.812 1.00 94.56 99 TRP A CA 1
ATOM 725 C C . TRP A 1 99 ? 6.958 4.908 -11.695 1.00 94.56 99 TRP A C 1
ATOM 727 O O . TRP A 1 99 ? 7.682 5.486 -12.509 1.00 94.56 99 TRP A O 1
ATOM 737 N N . LEU A 1 100 ? 6.374 5.564 -10.689 1.00 91.38 100 LEU A N 1
ATOM 738 C CA . LEU A 1 100 ? 6.514 7.012 -10.505 1.00 91.38 100 LEU A CA 1
ATOM 739 C C . LEU A 1 100 ? 7.957 7.423 -10.194 1.00 91.38 100 LEU A C 1
ATOM 741 O O . LEU A 1 100 ? 8.474 8.328 -10.845 1.00 91.38 100 LEU A O 1
ATOM 745 N N . LYS A 1 101 ? 8.605 6.735 -9.247 1.00 90.50 101 LYS A N 1
ATOM 746 C CA . LYS A 1 101 ? 9.941 7.090 -8.743 1.00 90.50 101 LYS A CA 1
ATOM 747 C C . LYS A 1 101 ? 11.068 6.504 -9.596 1.00 90.50 101 LYS A C 1
ATOM 749 O O . LYS A 1 101 ? 12.107 7.134 -9.753 1.00 90.50 101 LYS A O 1
ATOM 754 N N . ARG A 1 102 ? 10.878 5.294 -10.137 1.00 93.44 102 ARG A N 1
ATOM 755 C CA . ARG A 1 102 ? 11.951 4.500 -10.772 1.00 93.44 102 ARG A CA 1
ATOM 756 C C . ARG A 1 102 ? 11.618 3.979 -12.171 1.00 93.44 102 ARG A C 1
ATOM 758 O O . ARG A 1 102 ? 12.443 3.297 -12.767 1.00 93.44 102 ARG A O 1
ATOM 765 N N . ARG A 1 103 ? 10.430 4.288 -12.712 1.00 95.00 103 ARG A N 1
ATOM 766 C CA . ARG A 1 103 ? 9.951 3.782 -14.016 1.00 95.00 103 ARG A CA 1
ATOM 767 C C . ARG A 1 103 ? 9.970 2.252 -14.121 1.00 95.00 103 ARG A C 1
ATOM 769 O O . ARG A 1 103 ? 10.106 1.716 -15.217 1.00 95.00 103 ARG A O 1
ATOM 776 N N . LEU A 1 104 ? 9.796 1.557 -12.996 1.00 96.88 104 LEU A N 1
ATOM 777 C CA . LEU A 1 104 ? 9.689 0.101 -12.981 1.00 96.88 104 LEU A CA 1
ATOM 778 C C . LEU A 1 104 ? 8.475 -0.351 -13.798 1.00 96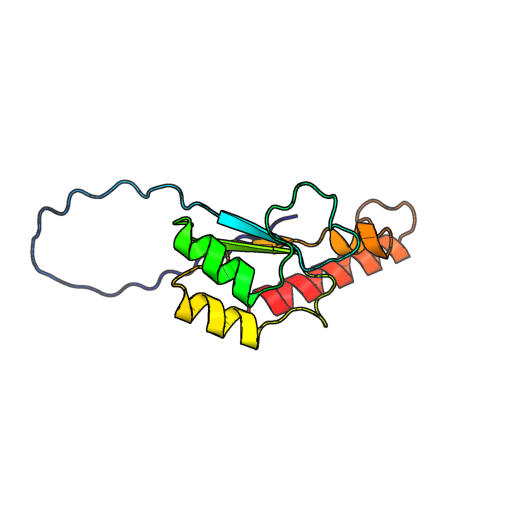.88 104 LEU A C 1
ATOM 780 O O . LEU A 1 104 ? 7.392 0.232 -13.699 1.00 96.88 104 LEU A O 1
ATOM 784 N N . SER A 1 105 ? 8.661 -1.398 -14.598 1.00 97.44 105 SER A N 1
ATOM 785 C CA . SER A 1 105 ? 7.612 -1.988 -15.423 1.00 97.44 105 SER A CA 1
ATOM 786 C C . SER A 1 105 ? 7.808 -3.495 -15.538 1.00 97.44 105 SER A C 1
ATOM 788 O O . SER A 1 105 ? 8.886 -3.971 -15.892 1.00 97.44 105 SER A O 1
ATOM 790 N N . LEU A 1 106 ? 6.737 -4.254 -15.291 1.00 98.19 106 LEU A N 1
ATOM 791 C CA . LEU A 1 106 ? 6.712 -5.708 -15.487 1.00 98.19 106 LEU A CA 1
ATOM 792 C C . LEU A 1 106 ? 6.808 -6.109 -16.966 1.00 98.19 106 LEU A C 1
ATOM 794 O O . LEU A 1 106 ? 7.080 -7.266 -17.272 1.00 98.19 106 LEU A O 1
ATOM 798 N N . THR A 1 107 ? 6.593 -5.165 -17.880 1.00 98.06 107 THR A N 1
ATOM 799 C CA . THR A 1 107 ? 6.629 -5.385 -19.330 1.00 98.06 107 THR A CA 1
ATOM 800 C C . THR A 1 107 ? 7.731 -4.569 -20.003 1.00 98.06 107 THR A C 1
ATOM 802 O O . THR A 1 107 ? 7.626 -4.270 -21.191 1.00 98.06 107 THR A O 1
ATOM 805 N N . ASP A 1 108 ? 8.764 -4.158 -19.260 1.00 98.25 108 ASP A N 1
ATOM 806 C CA . ASP A 1 108 ? 9.933 -3.504 -19.854 1.00 98.25 108 ASP A CA 1
ATOM 807 C C . ASP A 1 108 ? 10.657 -4.468 -20.809 1.00 98.25 108 ASP A C 1
ATOM 809 O O . ASP A 1 108 ? 10.697 -5.681 -20.577 1.00 98.25 108 ASP A O 1
ATOM 813 N N . THR A 1 109 ? 11.239 -3.939 -21.886 1.00 97.62 109 THR A N 1
ATOM 814 C CA . THR A 1 109 ? 12.082 -4.716 -22.805 1.00 97.62 109 THR A CA 1
ATOM 815 C C . THR A 1 109 ? 13.336 -5.240 -22.106 1.00 97.62 109 THR A C 1
ATOM 817 O O . THR A 1 109 ? 13.787 -6.348 -22.396 1.00 97.62 109 THR A O 1
ATOM 820 N N . ASP A 1 110 ? 13.854 -4.484 -21.138 1.00 97.81 110 ASP A N 1
ATOM 821 C CA . ASP A 1 110 ? 14.999 -4.850 -20.312 1.00 97.81 110 ASP A CA 1
ATOM 822 C C . ASP A 1 110 ? 14.596 -5.857 -19.219 1.00 97.81 110 ASP A C 1
ATOM 824 O O . ASP A 1 110 ? 13.712 -5.606 -18.394 1.00 97.81 110 ASP A O 1
ATOM 828 N N . SER A 1 111 ? 15.247 -7.024 -19.203 1.00 98.06 111 SER A N 1
ATOM 829 C CA . SER A 1 111 ? 14.995 -8.069 -18.208 1.00 98.06 111 SER A CA 1
ATOM 830 C C . SER A 1 111 ? 15.358 -7.667 -16.786 1.00 98.06 111 SER A C 1
ATOM 832 O O . SER A 1 111 ? 14.726 -8.157 -15.848 1.00 98.06 111 SER A O 1
ATOM 834 N N . ASP A 1 112 ? 16.343 -6.792 -16.613 1.00 97.31 112 ASP A N 1
ATOM 835 C CA . ASP A 1 112 ? 16.796 -6.369 -15.293 1.00 97.31 112 ASP A CA 1
ATOM 836 C C . ASP A 1 112 ? 15.762 -5.452 -14.646 1.00 97.31 112 ASP A C 1
ATOM 838 O O . ASP A 1 112 ? 15.366 -5.680 -13.504 1.00 97.31 112 ASP A O 1
ATOM 842 N N . LYS A 1 113 ? 15.180 -4.534 -15.421 1.00 96.88 113 LYS A N 1
ATOM 843 C CA . LYS A 1 113 ? 14.055 -3.708 -14.961 1.00 96.88 113 LYS A CA 1
ATOM 844 C C . LYS A 1 113 ? 12.816 -4.521 -14.611 1.00 96.88 113 LYS A C 1
ATOM 846 O O . LYS A 1 113 ? 12.138 -4.201 -13.634 1.00 96.88 113 LYS A O 1
ATOM 851 N N . ARG A 1 114 ? 12.514 -5.584 -15.368 1.00 98.44 114 ARG A N 1
ATOM 852 C CA . ARG A 1 114 ? 11.416 -6.499 -15.007 1.00 98.44 114 ARG A CA 1
ATOM 853 C C . ARG A 1 114 ? 11.696 -7.193 -13.677 1.00 98.44 114 ARG A C 1
ATOM 855 O O . ARG A 1 114 ? 10.798 -7.277 -12.845 1.00 98.44 114 ARG A O 1
ATOM 862 N N . ARG A 1 115 ? 12.931 -7.656 -13.457 1.00 98.56 115 ARG A N 1
ATOM 863 C CA . ARG A 1 115 ? 13.346 -8.275 -12.189 1.00 98.56 115 ARG A CA 1
ATOM 864 C C . ARG A 1 115 ? 13.235 -7.292 -11.023 1.00 98.56 115 ARG A C 1
ATOM 866 O O . ARG A 1 115 ? 12.678 -7.656 -9.995 1.00 98.56 115 ARG A O 1
ATOM 873 N N . GLU A 1 116 ? 13.676 -6.050 -11.200 1.00 98.19 116 GLU A N 1
ATOM 874 C CA . GLU A 1 116 ? 13.515 -4.993 -10.194 1.00 98.19 116 GLU A CA 1
ATOM 875 C C . GLU A 1 116 ? 12.041 -4.677 -9.900 1.00 98.19 116 GLU A C 1
ATOM 877 O O . GLU A 1 116 ? 11.676 -4.467 -8.746 1.00 98.19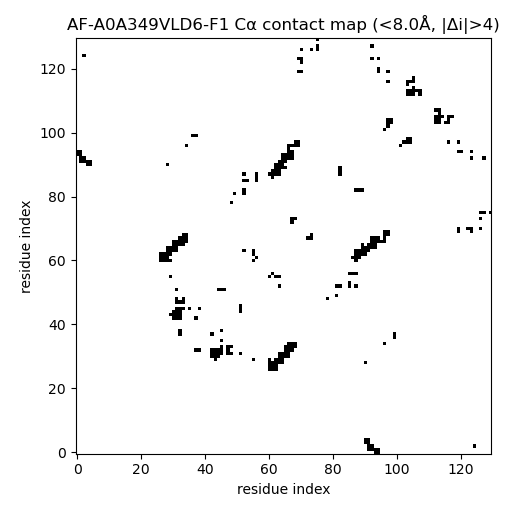 116 GLU A O 1
ATOM 882 N N . ALA A 1 117 ? 11.178 -4.663 -10.922 1.00 98.38 117 ALA A N 1
ATOM 883 C CA . ALA A 1 117 ? 9.740 -4.459 -10.751 1.00 98.38 117 ALA A CA 1
ATOM 884 C C . ALA A 1 117 ? 9.086 -5.600 -9.959 1.00 98.38 117 ALA A C 1
ATOM 886 O O . ALA A 1 117 ? 8.274 -5.336 -9.075 1.00 98.38 117 ALA A O 1
ATOM 887 N N . VAL A 1 118 ? 9.455 -6.853 -10.254 1.00 98.56 118 VAL A N 1
ATOM 888 C CA . VAL A 1 118 ? 9.003 -8.024 -9.488 1.00 98.56 118 VAL A CA 1
ATOM 889 C C . VAL A 1 118 ? 9.467 -7.916 -8.042 1.00 98.56 118 VAL A C 1
ATOM 891 O O . VAL A 1 118 ? 8.636 -8.024 -7.151 1.00 98.56 118 VAL A O 1
ATOM 894 N N . GLN A 1 119 ? 10.751 -7.629 -7.811 1.00 98.56 119 GLN A N 1
ATOM 895 C CA . GLN A 1 119 ? 11.296 -7.486 -6.462 1.00 98.56 119 GLN A CA 1
ATOM 896 C C . GLN A 1 119 ? 10.557 -6.405 -5.663 1.00 98.56 119 GLN A C 1
ATOM 898 O O . GLN A 1 119 ? 10.107 -6.673 -4.556 1.00 98.56 119 GLN A O 1
ATOM 903 N N . PHE A 1 120 ? 10.360 -5.218 -6.244 1.00 98.25 120 PHE A N 1
ATOM 904 C CA . PHE A 1 120 ? 9.632 -4.130 -5.589 1.00 98.25 120 PHE A CA 1
ATOM 905 C C . PHE A 1 120 ? 8.202 -4.536 -5.202 1.00 98.25 120 PHE A C 1
ATOM 907 O O . PHE A 1 120 ? 7.727 -4.189 -4.125 1.00 98.25 120 PHE A O 1
ATOM 914 N N . ILE A 1 121 ? 7.497 -5.260 -6.078 1.00 98.31 121 ILE A N 1
ATOM 915 C CA . ILE A 1 121 ? 6.134 -5.728 -5.798 1.00 98.31 121 ILE A CA 1
ATOM 916 C C . ILE A 1 121 ? 6.140 -6.801 -4.706 1.00 98.31 121 ILE A C 1
ATOM 918 O O . ILE A 1 121 ? 5.288 -6.739 -3.827 1.00 98.31 121 ILE A O 1
ATOM 922 N N . SER A 1 122 ? 7.080 -7.748 -4.744 1.00 98.38 122 SER A N 1
ATOM 923 C CA . SER A 1 122 ? 7.209 -8.791 -3.722 1.00 98.38 122 SER A CA 1
ATOM 924 C C . SER A 1 122 ? 7.442 -8.196 -2.337 1.00 98.38 122 SER A C 1
ATOM 926 O O . SER A 1 122 ? 6.712 -8.529 -1.415 1.00 98.38 122 SER A O 1
ATOM 928 N N . GLU A 1 123 ? 8.365 -7.242 -2.211 1.00 98.19 123 GLU A N 1
ATOM 929 C CA . GLU A 1 123 ? 8.639 -6.575 -0.931 1.00 98.19 123 GLU A CA 1
ATOM 930 C C . GLU A 1 123 ? 7.396 -5.840 -0.389 1.00 98.19 123 GLU A C 1
ATOM 932 O O . GLU A 1 123 ? 7.164 -5.820 0.816 1.00 98.19 123 GLU A O 1
ATOM 937 N N . ILE A 1 124 ? 6.569 -5.251 -1.266 1.00 97.81 124 ILE A N 1
ATOM 938 C CA . ILE A 1 124 ? 5.297 -4.623 -0.865 1.00 97.81 124 ILE A CA 1
ATOM 939 C C . ILE A 1 124 ? 4.262 -5.667 -0.426 1.00 97.81 124 ILE A C 1
ATOM 941 O O . ILE A 1 124 ? 3.497 -5.400 0.495 1.00 97.81 124 ILE A O 1
ATOM 945 N N . ILE A 1 125 ? 4.208 -6.827 -1.087 1.00 97.62 125 ILE A N 1
ATOM 946 C CA . ILE A 1 125 ? 3.316 -7.926 -0.693 1.00 97.62 125 ILE A CA 1
ATOM 947 C C . ILE A 1 125 ? 3.689 -8.424 0.704 1.00 97.62 125 ILE A C 1
ATOM 949 O O . ILE A 1 125 ? 2.789 -8.598 1.518 1.00 97.62 125 ILE A O 1
ATOM 953 N N . ASP A 1 126 ? 4.984 -8.586 0.984 1.00 97.06 126 ASP A N 1
ATOM 954 C CA . ASP A 1 126 ? 5.465 -9.082 2.275 1.00 97.06 126 ASP A CA 1
ATOM 955 C C . ASP A 1 126 ? 5.015 -8.169 3.428 1.00 97.06 126 ASP A C 1
ATOM 957 O O . ASP A 1 126 ? 4.409 -8.644 4.383 1.00 97.06 126 ASP A O 1
ATOM 961 N N . VAL A 1 127 ? 5.206 -6.848 3.313 1.00 96.12 127 VAL A N 1
ATOM 962 C CA . VAL A 1 127 ? 4.777 -5.898 4.365 1.00 96.12 127 VAL A CA 1
ATOM 963 C C . VAL A 1 127 ? 3.260 -5.696 4.436 1.00 96.12 127 VAL A C 1
ATOM 965 O O . VAL A 1 127 ? 2.760 -5.183 5.433 1.00 96.12 127 VAL A O 1
ATOM 968 N N . ALA A 1 128 ? 2.519 -6.049 3.381 1.00 93.56 128 ALA A N 1
ATOM 969 C CA . ALA A 1 128 ? 1.060 -5.950 3.353 1.00 93.56 128 ALA A CA 1
ATOM 970 C C . ALA A 1 128 ? 0.360 -7.139 4.038 1.00 93.56 128 ALA A C 1
ATOM 972 O O . ALA A 1 128 ? -0.830 -7.028 4.335 1.00 93.56 128 ALA A O 1
ATOM 973 N N . ASP A 1 129 ? 1.070 -8.251 4.256 1.00 89.88 129 ASP A N 1
ATOM 974 C CA . ASP A 1 129 ? 0.573 -9.455 4.944 1.00 89.88 129 ASP A CA 1
ATOM 975 C C . ASP A 1 129 ? 0.804 -9.416 6.477 1.00 89.88 129 ASP A C 1
ATOM 977 O O . ASP A 1 129 ? 0.308 -10.283 7.197 1.00 89.88 129 ASP A O 1
ATOM 981 N N . GLU A 1 130 ? 1.532 -8.410 6.988 1.00 82.50 130 GLU A N 1
ATOM 982 C CA . GLU A 1 130 ? 1.851 -8.201 8.422 1.00 82.50 130 GLU A CA 1
ATOM 983 C C . GLU A 1 130 ? 0.729 -7.526 9.243 1.00 82.50 130 GLU A C 1
ATOM 985 O O . GLU A 1 130 ? 0.518 -7.924 10.423 1.00 82.50 130 GLU A O 1
#

Nearest PDB structures (foldseek):
  5h6h-assembly2_B  TM=8.362E-01  e=1.052E-05  Thermotoga maritima MSB8
  2zvr-assembly1_B  TM=9.046E-01  e=3.747E-05  Thermotoga maritima
  7cj9-assembly4_G  TM=6.334E-01  e=4.929E-03  Methylomonas sp. DH-1
  7cj8-assembly2_D  TM=6.474E-01  e=7.361E-03  Methylomonas sp. DH-1
  1xbt-assembly2_G  TM=5.387E-01  e=4.642E-01  Homo sapiens

Solvent-accessible surface area (backbone atoms only — not comparable to full-atom values): 7901 Å² total; per-residue (Å²): 120,76,56,73,74,89,87,87,85,89,87,85,88,90,78,96,67,92,67,75,78,72,70,85,71,87,76,46,67,49,47,37,40,65,36,77,92,48,73,83,45,100,58,81,31,70,76,48,70,69,60,38,47,49,53,41,37,77,73,65,39,49,20,32,26,43,30,38,61,43,48,91,68,46,59,58,73,61,49,54,53,48,28,65,76,50,69,35,42,74,50,32,51,43,60,64,34,43,36,75,79,68,63,40,33,82,80,47,91,49,67,66,47,22,50,51,30,49,51,56,49,51,48,38,51,58,61,71,75,112

Secondary structure (DSSP, 8-state):
--B--------------------PPPPPEEEEE--GGGTTSS-SB-S-HHHHHHHHHHTT-SEEEEE-S-STT--HHHHHHHHHHHT-EEEEE--THHHHHH---TT-SSHHHHHHHHHHHHHHHHHH--

Mean predicted aligned error: 9.01 Å

pLDDT: mean 85.18, std 20.05, range [33.16, 98.56]

Radius of gyration: 17.75 Å; Cα contacts (8 Å, |Δi|>4): 172; chains: 1; bounding box: 52×38×43 Å